Protein AF-T1JF28-F1 (afdb_monomer_lite)

Structure (mmCIF, N/CA/C/O backbone):
data_AF-T1JF28-F1
#
_entry.id   AF-T1JF28-F1
#
loop_
_atom_site.group_PDB
_atom_site.id
_atom_site.type_symbol
_atom_site.label_atom_id
_atom_site.label_alt_id
_atom_site.label_comp_id
_atom_site.label_asym_id
_atom_site.label_entity_id
_atom_site.label_seq_id
_atom_site.pdbx_PDB_ins_code
_atom_site.Cartn_x
_atom_site.Cartn_y
_atom_site.Cartn_z
_atom_site.occupancy
_atom_site.B_iso_or_equiv
_atom_site.auth_seq_id
_atom_site.auth_comp_id
_atom_site.auth_asym_id
_atom_site.auth_atom_id
_atom_site.pdbx_PDB_model_num
ATOM 1 N N . MET A 1 1 ? -4.749 -34.049 1.311 1.00 33.38 1 MET A N 1
ATOM 2 C CA . MET A 1 1 ? -5.218 -33.157 0.226 1.00 33.38 1 MET A CA 1
ATOM 3 C C . MET A 1 1 ? -4.019 -32.439 -0.367 1.00 33.38 1 MET A C 1
ATOM 5 O O . MET A 1 1 ? -3.354 -31.695 0.340 1.00 33.38 1 MET A O 1
ATOM 9 N N . GLN A 1 2 ? -3.699 -32.722 -1.627 1.00 26.86 2 GLN A N 1
ATOM 10 C CA . GLN A 1 2 ? -2.552 -32.153 -2.332 1.00 26.86 2 GLN A CA 1
ATOM 11 C C . GLN A 1 2 ? -2.963 -30.777 -2.882 1.00 26.86 2 GLN A C 1
ATOM 13 O O . GLN A 1 2 ? -3.695 -30.685 -3.863 1.00 26.86 2 GLN A O 1
ATOM 18 N N . PHE A 1 3 ? -2.571 -29.702 -2.193 1.00 28.72 3 PHE A N 1
ATOM 19 C CA . PHE A 1 3 ? -2.793 -28.332 -2.661 1.00 28.72 3 PHE A CA 1
ATOM 20 C C . PHE A 1 3 ? -1.890 -28.074 -3.867 1.00 28.72 3 PHE A C 1
ATOM 22 O O . PHE A 1 3 ? -0.702 -27.808 -3.712 1.00 28.72 3 PHE A O 1
ATOM 29 N N . SER A 1 4 ? -2.445 -28.159 -5.074 1.00 30.97 4 SER A N 1
ATOM 30 C CA . SER A 1 4 ? -1.781 -27.633 -6.265 1.00 30.97 4 SER A CA 1
ATOM 31 C C . SER A 1 4 ? -2.203 -26.167 -6.425 1.00 30.97 4 SER A C 1
ATOM 33 O O . SER A 1 4 ? -3.380 -25.910 -6.699 1.00 30.97 4 SER A O 1
ATOM 35 N N . PRO A 1 5 ? -1.322 -25.177 -6.178 1.00 39.69 5 PRO A N 1
ATOM 36 C CA . PRO A 1 5 ? -1.681 -23.777 -6.358 1.00 39.69 5 PRO A CA 1
ATOM 37 C C . PRO A 1 5 ? -1.992 -23.529 -7.838 1.00 39.69 5 PRO A C 1
ATOM 39 O O . PRO A 1 5 ? -1.168 -23.814 -8.707 1.00 39.69 5 PRO A O 1
ATOM 42 N N . LYS A 1 6 ? -3.187 -22.999 -8.138 1.00 38.03 6 LYS A N 1
ATOM 43 C CA . LYS A 1 6 ? -3.511 -22.499 -9.482 1.00 38.03 6 LYS A CA 1
ATOM 44 C C . LYS A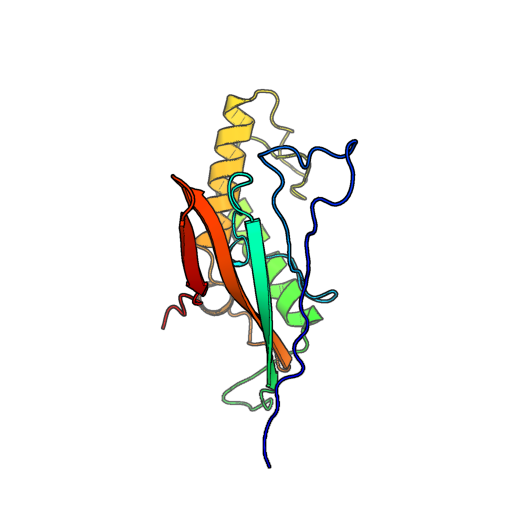 1 6 ? -2.477 -21.432 -9.851 1.00 38.03 6 LYS A C 1
ATOM 46 O O . LYS A 1 6 ? -2.437 -20.376 -9.223 1.00 38.03 6 LYS A O 1
ATOM 51 N N . ARG A 1 7 ? -1.639 -21.731 -10.844 1.00 37.22 7 ARG A N 1
ATOM 52 C CA . ARG A 1 7 ? -0.626 -20.814 -11.373 1.00 37.22 7 ARG A CA 1
ATOM 53 C C . ARG A 1 7 ? -1.295 -19.844 -12.336 1.00 37.22 7 ARG A C 1
ATOM 55 O O . ARG A 1 7 ? -1.772 -20.258 -13.388 1.00 37.22 7 ARG A O 1
ATOM 62 N N . ASN A 1 8 ? -1.320 -18.568 -11.975 1.00 36.78 8 ASN A N 1
ATOM 63 C CA . ASN A 1 8 ? -1.658 -17.498 -12.903 1.00 36.78 8 ASN A CA 1
ATOM 64 C C . ASN A 1 8 ? -0.340 -16.895 -13.388 1.00 36.78 8 ASN A C 1
ATOM 66 O O . ASN A 1 8 ? 0.333 -16.192 -12.635 1.00 36.78 8 ASN A O 1
ATOM 70 N N . ASN A 1 9 ? 0.037 -17.204 -14.626 1.00 36.31 9 ASN A N 1
ATOM 71 C CA . ASN A 1 9 ? 1.211 -16.609 -15.250 1.00 36.31 9 ASN A CA 1
ATOM 72 C C . ASN A 1 9 ? 0.776 -15.320 -15.947 1.00 36.31 9 ASN A C 1
ATOM 74 O 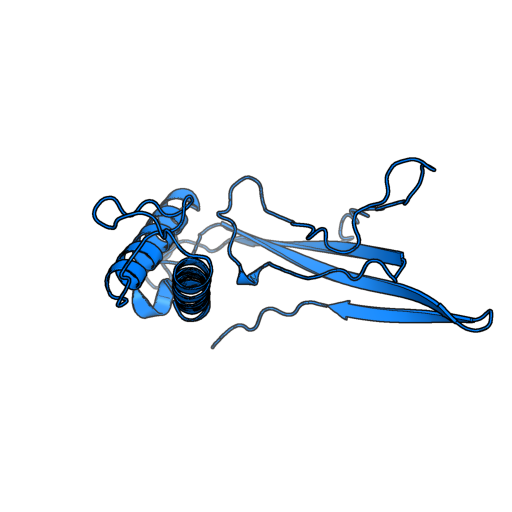O . ASN A 1 9 ? -0.001 -15.373 -16.901 1.00 36.31 9 ASN A O 1
ATOM 78 N N . LEU A 1 10 ? 1.266 -14.172 -15.478 1.00 41.69 10 LEU A N 1
ATOM 79 C CA . LEU A 1 10 ? 1.141 -12.924 -16.219 1.00 41.69 10 LEU A CA 1
ATOM 80 C C . LEU A 1 10 ? 2.353 -12.814 -17.151 1.00 41.69 10 LEU A C 1
ATOM 82 O O . LEU A 1 10 ? 3.468 -12.558 -16.698 1.00 41.69 10 LEU A O 1
ATOM 86 N N . TRP A 1 11 ? 2.137 -13.032 -18.445 1.00 42.41 11 TRP A N 1
ATOM 87 C CA . TRP A 1 11 ? 3.167 -12.840 -19.463 1.00 42.41 11 TRP A CA 1
ATOM 88 C C . TRP A 1 11 ? 3.049 -11.432 -20.030 1.00 42.41 11 TRP A C 1
ATOM 90 O O . TRP A 1 11 ? 2.115 -11.132 -20.769 1.00 42.41 11 TRP A O 1
ATOM 100 N N . ILE A 1 12 ? 3.996 -10.564 -19.682 1.00 48.94 12 ILE A N 1
ATOM 101 C CA . ILE A 1 12 ? 4.141 -9.264 -20.336 1.00 48.94 12 ILE A CA 1
ATOM 102 C C . ILE A 1 12 ? 5.103 -9.477 -21.505 1.00 48.94 12 ILE A C 1
ATOM 104 O O . ILE A 1 12 ? 6.310 -9.292 -21.378 1.00 48.94 12 ILE A O 1
ATOM 108 N N . ALA A 1 13 ? 4.575 -9.961 -22.629 1.00 42.34 13 ALA A N 1
ATOM 109 C CA . ALA A 1 13 ? 5.349 -10.068 -23.858 1.00 42.34 13 ALA A CA 1
ATOM 110 C C . ALA A 1 13 ? 5.422 -8.688 -24.526 1.00 42.34 13 ALA A C 1
ATOM 112 O O . ALA A 1 13 ? 4.389 -8.079 -24.801 1.00 42.34 13 ALA A O 1
ATOM 113 N N . ASN A 1 14 ? 6.633 -8.219 -24.838 1.00 43.03 14 ASN A N 1
ATOM 114 C CA . ASN A 1 14 ? 6.853 -7.122 -25.788 1.00 43.03 14 ASN A CA 1
ATOM 115 C C . ASN A 1 14 ? 6.606 -7.637 -27.222 1.00 43.03 14 ASN A C 1
ATOM 117 O O . ASN A 1 14 ? 7.496 -7.631 -28.066 1.00 43.03 14 ASN A O 1
ATOM 121 N N . ASN A 1 15 ? 5.402 -8.134 -27.492 1.00 44.06 15 ASN A N 1
ATOM 122 C CA . ASN A 1 15 ? 4.972 -8.482 -28.839 1.00 44.06 15 ASN A CA 1
ATOM 123 C C . ASN A 1 15 ? 4.229 -7.277 -29.403 1.00 44.06 15 ASN A C 1
ATOM 125 O O . ASN A 1 15 ? 3.023 -7.177 -29.230 1.00 44.06 15 ASN A O 1
ATOM 129 N N . ASP A 1 16 ? 4.980 -6.317 -29.942 1.00 41.69 16 ASP A N 1
ATOM 130 C CA . ASP A 1 16 ? 4.622 -5.558 -31.146 1.00 41.69 16 ASP A CA 1
ATOM 131 C C . ASP A 1 16 ? 5.600 -4.396 -31.341 1.00 41.69 16 ASP A C 1
ATOM 133 O O . ASP A 1 16 ? 5.828 -3.581 -30.442 1.00 41.69 16 ASP A O 1
ATOM 137 N N . GLY A 1 17 ? 6.133 -4.281 -32.560 1.00 48.22 17 GLY A N 1
ATOM 138 C CA . GLY A 1 17 ? 7.054 -3.234 -33.018 1.00 48.22 17 GLY A CA 1
ATOM 139 C C . GLY A 1 17 ? 6.493 -1.804 -33.032 1.00 48.22 17 GLY A C 1
ATOM 140 O O . GLY A 1 17 ? 6.936 -0.991 -33.835 1.00 48.22 17 GLY A O 1
ATOM 141 N N . ALA A 1 18 ? 5.526 -1.473 -32.174 1.00 39.16 18 ALA A N 1
ATOM 142 C CA . ALA A 1 18 ? 4.934 -0.138 -32.084 1.00 39.16 18 ALA A CA 1
ATOM 143 C C . ALA A 1 18 ? 4.458 0.273 -30.677 1.00 39.16 18 ALA A C 1
ATOM 145 O O . ALA A 1 18 ? 3.866 1.341 -30.525 1.00 39.16 18 ALA A O 1
ATOM 146 N N . ARG A 1 19 ? 4.722 -0.507 -29.619 1.00 42.22 19 ARG A N 1
ATOM 147 C CA . ARG A 1 19 ? 4.477 -0.054 -28.240 1.00 42.22 19 ARG A CA 1
ATOM 148 C C . ARG A 1 19 ? 5.730 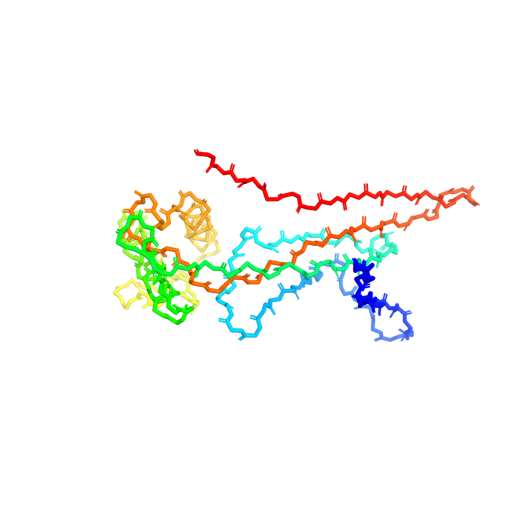-0.238 -27.410 1.00 42.22 19 ARG A C 1
ATOM 150 O O . ARG A 1 19 ? 5.870 -1.197 -26.663 1.00 42.22 19 ARG A O 1
ATOM 157 N N . ASN A 1 20 ? 6.634 0.732 -27.528 1.00 42.62 20 ASN A N 1
ATOM 158 C CA . ASN A 1 20 ? 7.635 0.964 -26.498 1.00 42.62 20 ASN A CA 1
ATOM 159 C C . ASN A 1 20 ? 6.887 1.113 -25.169 1.00 42.62 20 ASN A C 1
ATOM 161 O O . ASN A 1 20 ? 6.292 2.160 -24.909 1.00 42.62 20 ASN A O 1
ATOM 165 N N . CYS A 1 21 ? 6.897 0.081 -24.323 1.00 44.69 21 CYS A N 1
ATOM 166 C CA . CYS A 1 21 ? 6.679 0.297 -22.902 1.00 44.69 21 CYS A CA 1
ATOM 167 C C . CYS A 1 21 ? 7.705 1.360 -22.504 1.00 44.69 21 CYS A C 1
ATOM 169 O O . CYS A 1 21 ? 8.911 1.101 -22.580 1.00 44.69 21 CYS A O 1
ATOM 171 N N . TYR A 1 22 ? 7.267 2.585 -22.183 1.00 48.31 22 TYR A N 1
ATOM 172 C CA . TYR A 1 22 ? 8.212 3.607 -21.753 1.00 48.31 22 TYR A CA 1
ATOM 173 C C . TYR A 1 22 ? 8.992 3.028 -20.581 1.00 48.31 22 TYR A C 1
ATOM 175 O O . TYR A 1 22 ? 8.418 2.390 -19.694 1.00 48.31 22 TYR A O 1
ATOM 183 N N . LYS A 1 23 ? 10.307 3.254 -20.581 1.00 50.84 23 LYS A N 1
ATOM 184 C CA . LYS A 1 23 ? 11.271 2.626 -19.665 1.00 50.84 23 LYS A CA 1
ATOM 185 C C . LYS A 1 23 ? 10.975 2.831 -18.164 1.00 50.84 23 LYS A C 1
ATOM 187 O O . LYS A 1 23 ? 11.711 2.299 -17.340 1.00 50.84 23 LYS A O 1
ATOM 192 N N . GLN A 1 24 ? 9.928 3.588 -17.826 1.00 51.28 24 GLN A N 1
ATOM 193 C CA . GLN A 1 24 ? 9.534 4.050 -16.498 1.00 51.28 24 GLN A CA 1
ATOM 194 C C . GLN A 1 24 ? 8.103 3.640 -16.083 1.00 51.28 24 GLN A C 1
ATOM 196 O O . GLN A 1 24 ? 7.587 4.170 -15.102 1.00 51.28 24 GLN A O 1
ATOM 201 N N . HIS A 1 25 ? 7.423 2.739 -16.799 1.00 51.38 25 HIS A N 1
ATOM 202 C CA . HIS A 1 25 ? 6.069 2.335 -16.404 1.00 51.38 25 HIS A CA 1
ATOM 203 C C . HIS A 1 25 ? 6.084 1.443 -15.152 1.00 51.38 25 HIS A C 1
ATOM 205 O O . HIS A 1 25 ? 6.673 0.364 -15.136 1.00 51.38 25 HIS A O 1
ATOM 211 N N . ALA A 1 26 ? 5.418 1.906 -14.093 1.00 53.06 26 ALA A N 1
ATOM 212 C CA . ALA A 1 26 ? 5.138 1.101 -12.913 1.00 53.06 26 ALA A CA 1
ATOM 213 C C . ALA A 1 26 ? 3.947 0.174 -13.196 1.00 53.06 26 ALA A C 1
ATOM 215 O O . ALA A 1 26 ? 2.917 0.615 -13.708 1.00 53.06 26 ALA A O 1
ATOM 216 N N . HIS A 1 27 ? 4.084 -1.104 -12.850 1.00 58.47 27 HIS A N 1
ATOM 217 C CA . HIS A 1 27 ? 2.997 -2.074 -12.918 1.00 58.47 27 HIS A CA 1
ATOM 218 C C . HIS A 1 27 ? 2.420 -2.289 -11.519 1.00 58.47 27 HIS A C 1
ATOM 220 O O . HIS A 1 27 ? 3.160 -2.382 -10.541 1.00 58.47 27 HIS A O 1
ATOM 226 N N . PHE A 1 28 ? 1.094 -2.376 -11.433 1.00 56.34 28 PHE A N 1
ATOM 227 C CA . PHE A 1 28 ? 0.372 -2.490 -10.172 1.00 56.34 28 PHE A CA 1
ATOM 228 C C . PHE A 1 28 ? -0.439 -3.777 -10.161 1.00 56.34 28 PHE A C 1
ATOM 230 O O . PHE A 1 28 ? -1.109 -4.109 -11.137 1.00 56.34 28 PHE A O 1
ATOM 237 N N . VAL A 1 29 ? -0.409 -4.477 -9.032 1.00 60.78 29 VAL A N 1
ATOM 238 C CA . VAL A 1 29 ? -1.295 -5.607 -8.764 1.00 60.78 29 VAL A CA 1
ATOM 239 C C . VAL A 1 29 ? -2.133 -5.213 -7.570 1.00 60.78 29 VAL A C 1
ATOM 241 O O . VAL A 1 29 ? -1.619 -5.133 -6.456 1.00 60.78 29 VAL A O 1
ATOM 244 N N . VAL A 1 30 ? -3.408 -4.926 -7.810 1.00 57.88 30 VAL A N 1
ATOM 245 C CA . VAL A 1 30 ? -4.324 -4.477 -6.763 1.00 57.88 30 VAL A CA 1
ATOM 246 C C . VAL A 1 30 ? -5.511 -5.434 -6.720 1.00 57.88 30 VAL A C 1
ATOM 248 O O . VAL A 1 30 ? -6.097 -5.717 -7.766 1.00 57.88 30 VAL A O 1
ATOM 251 N N . PRO A 1 31 ? -5.880 -5.965 -5.545 1.00 59.25 31 PRO A N 1
ATOM 252 C CA . PRO A 1 31 ? -7.143 -6.674 -5.391 1.00 59.25 31 PRO A CA 1
ATOM 253 C C . PRO A 1 31 ? -8.296 -5.701 -5.670 1.00 59.25 31 PRO A C 1
ATOM 255 O O . PRO A 1 31 ? -8.309 -4.620 -5.090 1.00 59.25 31 PRO A O 1
ATOM 258 N N . GLU A 1 32 ? -9.284 -6.087 -6.486 1.00 55.69 32 GLU A N 1
ATOM 259 C CA . GLU A 1 32 ? -10.414 -5.218 -6.893 1.00 55.69 32 GLU A CA 1
ATOM 260 C C . GLU A 1 32 ? -11.154 -4.546 -5.720 1.00 55.69 32 GLU A C 1
ATOM 262 O O . GLU A 1 32 ? -11.762 -3.493 -5.878 1.00 55.69 32 GLU A O 1
ATOM 267 N N . THR A 1 33 ? -11.090 -5.138 -4.528 1.00 57.19 33 THR A N 1
ATOM 268 C CA . THR A 1 33 ? -11.811 -4.690 -3.329 1.00 57.19 33 THR A CA 1
ATOM 269 C C . THR A 1 33 ? -10.915 -4.088 -2.248 1.00 57.19 33 THR A C 1
ATOM 271 O O . THR A 1 33 ? -11.391 -3.810 -1.145 1.00 57.19 33 THR A O 1
ATOM 274 N N . GLN A 1 34 ? -9.620 -3.901 -2.516 1.00 61.41 34 GLN A N 1
ATOM 275 C CA . GLN A 1 34 ? -8.684 -3.328 -1.551 1.00 61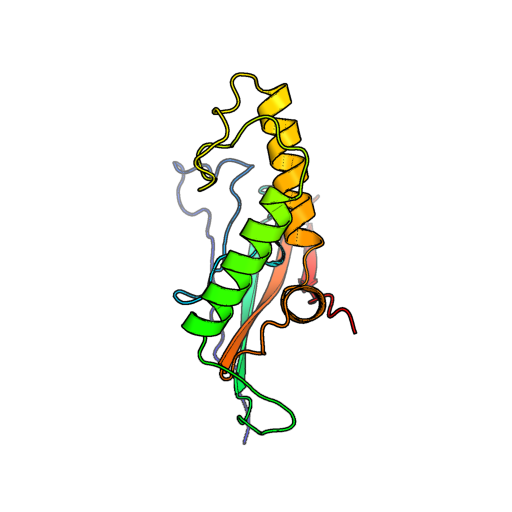.41 34 GLN A CA 1
ATOM 276 C C . GLN A 1 34 ? -8.186 -1.963 -2.011 1.00 61.41 34 GLN A C 1
ATOM 278 O O . GLN A 1 34 ? -7.877 -1.743 -3.180 1.00 61.41 34 GLN A O 1
ATOM 283 N N . PHE A 1 35 ? -8.078 -1.041 -1.055 1.00 63.31 35 PHE A N 1
ATOM 284 C CA . PHE A 1 35 ? -7.417 0.229 -1.298 1.00 63.31 35 PHE A CA 1
ATOM 285 C C . PHE A 1 35 ? -5.939 -0.019 -1.606 1.00 63.31 35 PHE A C 1
ATOM 287 O O . PHE A 1 35 ? -5.266 -0.788 -0.916 1.00 63.31 35 PHE A O 1
ATOM 294 N N . PHE A 1 36 ? -5.439 0.643 -2.645 1.00 62.25 36 PHE A N 1
ATOM 295 C CA . PHE A 1 36 ? -4.038 0.572 -3.014 1.00 62.25 36 PHE A CA 1
ATOM 296 C C . PHE A 1 36 ? -3.164 1.137 -1.888 1.00 62.25 36 PHE A C 1
ATOM 298 O O . PHE A 1 36 ? -3.236 2.322 -1.568 1.00 62.25 36 PHE A O 1
ATOM 305 N N . HIS A 1 37 ? -2.321 0.290 -1.299 1.00 64.19 37 HIS A N 1
ATOM 306 C CA . HIS A 1 37 ? -1.343 0.715 -0.305 1.00 64.19 37 HIS A CA 1
ATOM 307 C C . HIS A 1 37 ? 0.052 0.730 -0.932 1.00 64.19 37 HIS A C 1
ATOM 309 O O . HIS A 1 37 ? 0.499 -0.277 -1.476 1.00 64.19 37 HIS A O 1
ATOM 315 N N . MET A 1 38 ? 0.793 1.830 -0.789 1.00 65.38 38 MET A N 1
ATOM 316 C CA . MET A 1 38 ? 2.113 1.994 -1.419 1.00 65.38 38 MET A CA 1
ATOM 317 C C . MET A 1 38 ? 3.153 0.943 -1.017 1.00 65.38 38 MET A C 1
ATOM 319 O O . MET A 1 38 ? 4.032 0.622 -1.803 1.00 65.38 38 MET A O 1
ATOM 323 N N . LYS A 1 39 ? 3.018 0.326 0.161 1.00 65.56 39 LYS A N 1
ATOM 324 C CA . LYS A 1 39 ? 3.797 -0.870 0.561 1.00 65.56 39 LYS A CA 1
ATOM 325 C C . LYS A 1 39 ? 3.671 -2.066 -0.401 1.00 65.56 39 LYS A C 1
ATOM 327 O O . LYS A 1 39 ? 4.461 -2.994 -0.294 1.00 65.56 39 LYS A O 1
ATOM 332 N N . GLN A 1 40 ? 2.692 -2.069 -1.305 1.00 67.06 40 GLN A N 1
ATOM 333 C CA . GLN A 1 40 ? 2.497 -3.101 -2.328 1.00 67.06 40 GLN A CA 1
ATOM 334 C C . GLN A 1 40 ? 3.132 -2.721 -3.681 1.00 67.06 40 GLN A C 1
ATOM 336 O O . GLN A 1 40 ? 2.975 -3.449 -4.658 1.00 67.06 40 GLN A O 1
ATOM 341 N N . LEU A 1 41 ? 3.849 -1.591 -3.752 1.00 66.50 41 LEU A N 1
ATOM 342 C CA . LEU A 1 41 ? 4.579 -1.163 -4.943 1.00 66.50 41 LEU A CA 1
ATOM 343 C C . LEU A 1 41 ? 5.851 -1.967 -5.148 1.00 66.50 41 LEU A C 1
ATOM 345 O O . LEU A 1 41 ? 6.637 -2.175 -4.224 1.00 66.50 41 LEU A O 1
ATOM 349 N N . PHE A 1 42 ? 6.108 -2.300 -6.406 1.00 67.00 42 PHE A N 1
ATOM 350 C CA . PHE A 1 42 ? 7.405 -2.778 -6.837 1.00 67.00 42 PHE A CA 1
ATOM 351 C C . PHE A 1 42 ? 7.753 -2.247 -8.217 1.00 67.00 42 PHE A C 1
ATOM 353 O O . PHE A 1 42 ? 6.899 -2.093 -9.087 1.00 67.00 42 PHE A O 1
ATOM 360 N N . TYR A 1 43 ? 9.032 -1.933 -8.389 1.00 68.19 43 TYR A N 1
ATOM 361 C CA . TYR A 1 43 ? 9.553 -1.349 -9.613 1.00 68.19 43 TYR A CA 1
ATOM 362 C C . TYR A 1 43 ? 10.150 -2.442 -10.487 1.00 68.19 43 TYR A C 1
ATOM 364 O O . TYR A 1 43 ? 10.954 -3.253 -10.025 1.00 68.19 43 TYR A O 1
ATOM 372 N N . ILE A 1 44 ? 9.768 -2.439 -11.760 1.00 70.62 44 ILE A N 1
ATOM 373 C CA . ILE A 1 44 ? 10.314 -3.331 -12.778 1.00 70.62 44 ILE A CA 1
ATOM 374 C C . ILE A 1 44 ? 11.183 -2.487 -13.700 1.00 70.62 44 ILE A C 1
ATOM 376 O O . ILE A 1 44 ? 10.745 -1.454 -14.204 1.00 70.62 44 ILE A O 1
ATOM 380 N N . ARG A 1 45 ? 12.432 -2.908 -13.900 1.00 70.44 45 ARG A N 1
ATOM 381 C CA . ARG A 1 45 ? 13.339 -2.253 -14.845 1.00 70.44 45 ARG A CA 1
ATOM 382 C C . ARG A 1 45 ? 13.077 -2.792 -16.248 1.00 70.44 45 ARG A C 1
ATOM 384 O O . ARG A 1 45 ? 13.015 -4.000 -16.437 1.00 70.44 45 ARG A O 1
ATOM 391 N N . SER A 1 46 ? 12.985 -1.893 -17.222 1.00 71.62 46 SER A N 1
ATOM 392 C CA . SER A 1 46 ? 12.701 -2.218 -18.631 1.00 71.62 46 SER A CA 1
ATOM 393 C C . SER A 1 46 ? 13.835 -2.941 -19.366 1.00 71.62 46 SER A C 1
ATOM 395 O O . SER A 1 46 ? 13.612 -3.494 -20.435 1.00 71.62 46 SER A O 1
ATOM 397 N N . GLU A 1 47 ? 15.043 -2.946 -18.804 1.00 79.50 47 GLU A N 1
ATOM 398 C CA . GLU A 1 47 ? 16.224 -3.622 -19.366 1.00 79.50 47 GLU A CA 1
ATOM 399 C C . GLU A 1 47 ? 16.178 -5.149 -19.209 1.00 79.50 47 GLU A C 1
ATOM 401 O O . GLU A 1 47 ? 16.991 -5.854 -19.804 1.00 79.50 47 GLU A O 1
ATOM 406 N N . TYR A 1 48 ? 15.240 -5.656 -18.405 1.00 79.88 48 TYR A N 1
ATOM 407 C CA . TYR A 1 48 ? 15.102 -7.071 -18.098 1.00 79.88 48 TYR A CA 1
ATOM 408 C C . TYR A 1 48 ? 13.792 -7.601 -18.667 1.00 79.88 48 TYR A C 1
ATOM 410 O O . TYR A 1 48 ? 12.720 -7.030 -18.446 1.00 79.88 48 TYR A O 1
ATOM 418 N N . GLU A 1 49 ? 13.856 -8.758 -19.312 1.00 83.12 49 GLU A N 1
ATOM 419 C CA . GLU A 1 49 ? 12.671 -9.582 -19.500 1.00 83.12 49 GLU A CA 1
ATOM 420 C C . GLU A 1 49 ? 12.196 -10.030 -18.112 1.00 83.12 49 GLU A C 1
ATOM 422 O O . GLU A 1 49 ? 12.958 -10.602 -17.335 1.00 83.12 49 GLU A O 1
ATOM 427 N N . THR A 1 50 ? 10.956 -9.701 -17.753 1.00 80.19 50 THR A N 1
ATOM 428 C CA . THR A 1 50 ? 10.449 -9.915 -16.395 1.00 80.19 50 THR A CA 1
ATOM 429 C C . THR A 1 50 ? 9.250 -10.852 -16.418 1.00 80.19 50 THR A C 1
ATOM 431 O O . THR A 1 50 ? 8.217 -10.537 -17.002 1.00 80.19 50 THR A O 1
ATOM 434 N N . ALA A 1 51 ? 9.365 -11.981 -15.724 1.00 82.25 51 ALA A N 1
ATOM 435 C CA . ALA A 1 51 ? 8.256 -12.876 -15.426 1.00 82.25 51 ALA A CA 1
ATOM 436 C C . ALA A 1 51 ? 7.830 -12.696 -13.964 1.00 82.25 51 ALA A C 1
ATOM 438 O O . ALA A 1 51 ? 8.659 -12.765 -13.053 1.00 82.25 51 ALA A O 1
ATOM 439 N N . ILE A 1 52 ? 6.535 -12.471 -13.740 1.00 81.88 52 ILE A N 1
ATOM 440 C CA . ILE A 1 52 ? 5.957 -12.304 -12.404 1.00 81.88 52 ILE A CA 1
ATOM 441 C C . ILE A 1 52 ? 5.007 -13.469 -12.153 1.00 81.88 52 ILE A C 1
ATOM 443 O O . ILE A 1 52 ? 3.949 -13.572 -12.773 1.00 81.88 52 ILE A O 1
ATOM 447 N N . GLU A 1 53 ? 5.374 -14.333 -11.217 1.00 82.50 53 GLU A N 1
ATOM 448 C CA . GLU A 1 53 ? 4.495 -15.376 -10.706 1.00 82.50 53 GLU A CA 1
ATOM 449 C C . GLU A 1 53 ? 3.821 -14.870 -9.429 1.00 82.50 53 GLU A C 1
ATOM 451 O O . GLU A 1 53 ? 4.483 -14.401 -8.504 1.00 82.50 53 GLU A O 1
ATOM 456 N N . MET A 1 54 ? 2.491 -14.936 -9.365 1.00 80.69 54 MET A N 1
ATOM 457 C CA . MET A 1 54 ? 1.737 -14.464 -8.204 1.00 80.69 54 MET A CA 1
ATOM 458 C C . MET A 1 54 ? 1.146 -15.634 -7.435 1.00 80.69 54 MET A C 1
ATOM 460 O O . MET A 1 54 ? 0.310 -16.375 -7.951 1.00 80.69 54 MET A O 1
ATOM 464 N N . SER A 1 55 ? 1.523 -15.753 -6.164 1.00 84.12 55 SER A N 1
ATOM 465 C CA . SER A 1 55 ? 0.862 -16.662 -5.233 1.00 84.12 55 SER A CA 1
ATOM 466 C C . SER A 1 55 ? -0.225 -15.919 -4.467 1.00 84.12 55 SER A C 1
ATOM 468 O O . SER A 1 55 ? 0.039 -14.903 -3.824 1.00 84.12 55 SER A O 1
ATOM 470 N N . ARG A 1 56 ? -1.459 -16.421 -4.538 1.00 84.69 56 ARG A N 1
ATOM 471 C CA . ARG A 1 56 ? -2.600 -15.875 -3.798 1.00 84.69 56 ARG A CA 1
ATOM 472 C C . ARG A 1 56 ? -2.796 -16.656 -2.505 1.00 84.69 56 ARG A C 1
ATOM 474 O O . ARG A 1 56 ? -3.052 -17.857 -2.545 1.00 84.69 56 ARG A O 1
ATOM 481 N N . GLN A 1 57 ? -2.756 -15.961 -1.377 1.00 85.12 57 GLN A N 1
ATOM 482 C CA . GLN A 1 57 ? -3.053 -16.513 -0.058 1.00 85.12 57 GLN A CA 1
ATOM 483 C C . GLN A 1 57 ? -4.257 -15.792 0.538 1.00 85.12 57 GLN A C 1
ATOM 485 O O . GLN A 1 57 ? -4.263 -14.568 0.625 1.00 85.12 57 GLN A O 1
ATOM 490 N N . THR A 1 58 ? -5.271 -16.543 0.959 1.00 86.81 58 THR A N 1
ATOM 491 C CA . THR A 1 58 ? -6.452 -15.987 1.626 1.00 86.81 58 THR A CA 1
ATOM 492 C C . THR A 1 58 ? -6.469 -16.444 3.076 1.00 86.81 58 THR A C 1
ATOM 494 O O . THR A 1 58 ? -6.426 -17.638 3.358 1.00 86.81 58 THR A O 1
ATOM 497 N N . PHE A 1 59 ? -6.542 -15.482 3.985 1.00 87.62 59 PHE A N 1
ATOM 498 C CA . PHE A 1 59 ? -6.647 -15.677 5.421 1.00 87.62 59 PHE A CA 1
ATOM 499 C C . PHE A 1 59 ? -8.082 -15.401 5.845 1.00 87.62 59 PHE A C 1
ATOM 501 O O . PHE A 1 59 ? -8.630 -14.343 5.529 1.00 87.62 59 PHE A O 1
ATOM 508 N N . ILE A 1 60 ? -8.674 -16.353 6.562 1.00 92.31 60 ILE A N 1
ATOM 509 C CA . ILE A 1 60 ? -9.996 -16.220 7.170 1.00 92.31 60 ILE A CA 1
ATOM 510 C C . ILE A 1 60 ? -9.787 -16.230 8.682 1.00 92.31 60 ILE A C 1
ATOM 512 O O . ILE A 1 60 ? -9.321 -17.218 9.245 1.00 92.31 60 ILE A O 1
ATOM 516 N N . ARG A 1 61 ? -10.083 -15.104 9.325 1.00 92.69 61 ARG A N 1
ATOM 517 C CA . ARG A 1 61 ? -10.044 -14.927 10.775 1.00 92.69 61 ARG A CA 1
ATOM 518 C C . ARG A 1 61 ? -11.449 -15.120 11.325 1.00 92.69 61 ARG A C 1
ATOM 520 O O . ARG A 1 61 ? -12.414 -14.588 10.780 1.00 92.69 61 ARG A O 1
ATOM 527 N N . VAL A 1 62 ? -11.551 -15.872 12.414 1.00 93.56 62 VAL A N 1
ATOM 528 C CA . VAL A 1 62 ? -12.808 -16.041 13.143 1.00 93.56 62 VAL A CA 1
ATOM 529 C C . VAL A 1 62 ? -12.985 -14.840 14.063 1.00 93.56 62 VAL A C 1
ATOM 531 O O . VAL A 1 62 ? -12.093 -14.533 14.851 1.00 93.56 62 VAL A O 1
ATOM 534 N N . ASN A 1 63 ? -14.127 -14.162 13.958 1.00 94.50 63 ASN A N 1
ATOM 535 C CA . ASN A 1 63 ? -14.441 -13.036 14.827 1.00 94.50 63 ASN A CA 1
ATOM 536 C C . ASN A 1 63 ? -14.673 -13.538 16.257 1.00 94.50 63 ASN A C 1
ATOM 538 O O . ASN A 1 63 ? -15.610 -14.297 16.500 1.00 94.50 63 ASN A O 1
ATOM 542 N N . THR A 1 64 ? -13.826 -13.124 17.197 1.00 95.06 64 THR A N 1
ATOM 543 C CA . THR A 1 64 ? -13.938 -13.503 18.613 1.00 95.06 64 THR A CA 1
ATOM 544 C C . THR A 1 64 ? -13.760 -12.276 19.507 1.00 95.06 64 THR A C 1
ATOM 546 O O . THR A 1 64 ? -13.109 -11.322 19.084 1.00 95.06 64 THR A O 1
ATOM 549 N N . PRO A 1 65 ? -14.260 -12.282 20.758 1.00 93.62 65 PRO A N 1
ATOM 550 C CA . PRO A 1 65 ? -14.069 -11.154 21.676 1.00 93.62 65 PRO A CA 1
ATOM 551 C C . PRO A 1 65 ? -12.594 -10.784 21.906 1.00 93.62 65 PRO A C 1
ATOM 553 O O . PRO A 1 65 ? -12.263 -9.608 22.005 1.00 93.62 65 PRO A O 1
ATOM 556 N N . ASN A 1 66 ? -11.701 -11.781 21.927 1.00 93.69 66 ASN A N 1
ATOM 557 C CA . ASN A 1 66 ? -10.261 -11.584 22.147 1.00 93.69 66 ASN A CA 1
ATOM 558 C C . ASN A 1 66 ? -9.484 -11.263 20.857 1.00 93.69 66 ASN A C 1
ATOM 560 O O . ASN A 1 66 ? -8.343 -10.814 20.915 1.00 93.69 66 ASN A O 1
ATOM 564 N N . SER A 1 67 ? -10.075 -11.518 19.689 1.00 91.12 67 SER A N 1
ATOM 565 C CA . SER A 1 67 ? -9.491 -11.223 18.380 1.00 91.12 67 SER A CA 1
ATOM 566 C C . SER A 1 67 ? -10.601 -10.745 17.442 1.00 91.12 67 SER A C 1
ATOM 568 O O . SER A 1 67 ? -11.080 -11.510 16.594 1.00 91.12 67 SER A O 1
ATOM 570 N N . PRO A 1 68 ? -11.084 -9.503 17.635 1.00 94.44 68 PRO A N 1
ATOM 571 C CA . PRO A 1 68 ? -12.168 -8.979 16.830 1.00 94.44 68 PRO A CA 1
ATOM 572 C C . PRO A 1 68 ? -11.684 -8.755 15.402 1.00 94.44 68 PRO A C 1
ATOM 574 O O . PRO A 1 68 ? -10.570 -8.280 15.157 1.00 94.44 68 PRO A O 1
ATOM 577 N N . CYS A 1 69 ? -12.550 -9.064 14.447 1.00 95.19 69 CYS A N 1
ATOM 578 C CA . CYS A 1 69 ? -12.314 -8.752 13.051 1.00 95.19 69 CYS A CA 1
ATOM 579 C C . CYS A 1 69 ? -13.553 -8.113 12.433 1.00 95.19 69 CYS A C 1
ATOM 581 O O . CYS A 1 69 ? -14.676 -8.321 12.893 1.00 95.19 69 CYS A O 1
ATOM 583 N N . LYS A 1 70 ? -13.344 -7.331 11.374 1.00 95.25 70 LYS A N 1
ATOM 584 C CA . LYS A 1 70 ? -14.423 -6.674 10.632 1.00 95.25 70 LYS A CA 1
ATOM 585 C C . LYS A 1 70 ? -14.379 -6.975 9.133 1.00 95.25 70 LYS A C 1
ATOM 587 O O . LYS A 1 70 ? -13.334 -7.390 8.615 1.00 95.25 70 LYS A O 1
ATOM 592 N N . PRO A 1 71 ? -15.498 -6.765 8.420 1.00 92.69 71 PRO A N 1
ATOM 593 C CA . PRO A 1 71 ? -15.536 -6.779 6.963 1.00 92.69 71 PRO A CA 1
ATOM 594 C C . PRO A 1 71 ? -14.534 -5.801 6.324 1.00 92.69 71 PRO A C 1
ATOM 596 O O . PRO A 1 71 ? -14.153 -4.784 6.908 1.00 92.69 71 PRO A O 1
ATOM 599 N N . THR A 1 72 ? -14.099 -6.103 5.098 1.00 88.25 72 THR A N 1
ATOM 600 C CA . THR A 1 72 ? -13.040 -5.361 4.390 1.00 88.25 72 THR A CA 1
ATOM 601 C C . THR A 1 72 ? -13.356 -3.881 4.193 1.00 88.25 72 THR A C 1
ATOM 603 O O . THR A 1 72 ? -12.457 -3.053 4.328 1.00 88.25 72 THR A O 1
ATOM 606 N N . ASN A 1 73 ? -14.606 -3.539 3.886 1.00 89.12 73 ASN A N 1
ATOM 607 C CA . ASN A 1 73 ? -15.059 -2.160 3.705 1.00 89.12 73 ASN A CA 1
ATOM 608 C C . ASN A 1 73 ? -14.927 -1.340 5.000 1.00 89.12 73 ASN A C 1
ATOM 610 O O . ASN A 1 73 ? -14.372 -0.246 4.959 1.00 89.12 73 ASN A O 1
ATOM 614 N N . GLU A 1 74 ? -15.353 -1.880 6.145 1.00 92.25 74 GLU A N 1
ATOM 615 C CA . GLU A 1 74 ? -15.255 -1.191 7.439 1.00 92.25 74 GLU A CA 1
ATOM 616 C C . GLU A 1 74 ? -13.802 -0.950 7.855 1.00 92.25 74 GLU A C 1
ATOM 618 O O . GLU A 1 74 ? -13.444 0.154 8.267 1.00 92.25 74 GLU A O 1
ATOM 623 N N . VAL A 1 75 ? -12.943 -1.965 7.712 1.00 92.19 75 VAL A N 1
ATOM 624 C CA . VAL A 1 75 ? -11.517 -1.814 8.033 1.00 92.19 75 VAL A CA 1
ATOM 625 C C . VAL A 1 75 ? -10.857 -0.811 7.090 1.00 92.19 75 VAL A C 1
ATOM 627 O O . VAL A 1 75 ? -10.087 0.030 7.540 1.00 92.19 75 VAL A O 1
ATOM 630 N N . SER A 1 76 ? -11.183 -0.843 5.795 1.00 89.75 76 SER A N 1
ATOM 631 C CA . SER A 1 76 ? -10.585 0.082 4.823 1.00 89.75 76 SER A CA 1
ATOM 632 C C . SER A 1 76 ? -11.024 1.528 5.060 1.00 89.75 76 SER A C 1
ATOM 634 O O . SER A 1 76 ? -10.205 2.430 4.924 1.00 89.75 76 SER A O 1
ATOM 636 N N . ALA A 1 77 ? -12.273 1.761 5.476 1.00 91.38 77 ALA A N 1
ATOM 637 C CA . ALA A 1 77 ? -12.729 3.085 5.894 1.00 91.38 77 ALA A CA 1
ATOM 638 C C . ALA A 1 77 ? -11.976 3.578 7.143 1.00 91.38 77 ALA A C 1
ATOM 640 O O . ALA A 1 77 ? -11.532 4.726 7.177 1.00 91.38 77 ALA A O 1
ATOM 641 N N . CYS A 1 78 ? -11.765 2.703 8.136 1.00 93.56 78 CYS A N 1
ATOM 642 C CA . CYS A 1 78 ? -10.961 3.022 9.320 1.00 93.56 78 CYS A CA 1
ATOM 643 C C . CYS A 1 78 ? -9.521 3.398 8.948 1.00 93.56 78 CYS A C 1
ATOM 645 O O . CYS A 1 78 ? -9.016 4.430 9.384 1.00 93.56 78 CYS A O 1
ATOM 647 N N . GLU A 1 79 ? -8.868 2.589 8.111 1.00 91.75 79 GLU A N 1
ATOM 648 C CA . GLU A 1 79 ? -7.501 2.842 7.651 1.00 91.75 79 GLU A CA 1
ATOM 649 C C . GLU A 1 79 ? -7.404 4.159 6.872 1.00 91.75 79 GLU A C 1
ATOM 651 O O . GLU A 1 79 ? -6.524 4.968 7.153 1.00 91.75 79 GLU A O 1
ATOM 656 N N . GLN A 1 80 ? -8.326 4.420 5.942 1.00 89.88 80 GLN A N 1
ATOM 657 C CA . GLN A 1 80 ? -8.365 5.679 5.191 1.00 89.88 80 GLN A CA 1
ATOM 658 C C . GLN A 1 80 ? -8.513 6.891 6.107 1.00 89.88 80 GLN A C 1
ATOM 660 O O . GLN A 1 80 ? -7.785 7.869 5.935 1.00 89.88 80 GLN A O 1
ATOM 665 N N . ASN A 1 81 ? -9.409 6.811 7.091 1.00 91.81 81 ASN A N 1
ATOM 666 C CA . ASN A 1 81 ? -9.575 7.874 8.073 1.00 91.81 81 ASN A CA 1
ATOM 667 C C . ASN A 1 81 ? -8.298 8.060 8.902 1.00 91.81 81 ASN A C 1
ATOM 669 O O . ASN A 1 81 ? -7.827 9.177 9.065 1.00 91.81 81 ASN A O 1
ATOM 673 N N . CYS A 1 82 ? -7.671 6.964 9.335 1.00 93.62 82 CYS A N 1
ATOM 674 C CA . CYS A 1 82 ? -6.401 7.002 10.052 1.00 93.62 82 CYS A CA 1
ATOM 675 C C . CYS A 1 82 ? -5.310 7.736 9.258 1.00 93.62 82 CYS A C 1
ATOM 677 O O . CYS A 1 82 ? -4.660 8.634 9.793 1.00 93.62 82 CYS A O 1
ATOM 679 N N . TYR A 1 83 ? -5.125 7.401 7.977 1.00 91.00 83 TYR A N 1
ATOM 680 C CA . TYR A 1 83 ? -4.148 8.087 7.130 1.00 91.00 83 TYR A CA 1
ATOM 681 C C . TYR A 1 83 ? -4.494 9.564 6.936 1.00 91.00 83 TYR A C 1
ATOM 683 O O . TYR A 1 83 ? -3.596 10.398 6.996 1.00 91.00 83 TYR A O 1
ATOM 691 N N . ALA A 1 84 ? -5.771 9.897 6.728 1.00 90.06 84 ALA A N 1
ATOM 692 C CA . ALA A 1 84 ? -6.217 11.279 6.578 1.00 90.06 84 ALA A CA 1
ATOM 693 C C . ALA A 1 84 ? -5.930 12.101 7.844 1.00 90.06 84 ALA A C 1
ATOM 695 O O . ALA A 1 84 ? -5.219 13.099 7.769 1.00 90.06 84 ALA A O 1
ATOM 696 N N . THR A 1 85 ? -6.357 11.623 9.016 1.00 91.88 85 THR A N 1
ATOM 697 C CA . THR A 1 85 ? -6.114 12.297 10.300 1.00 91.88 85 THR A CA 1
ATOM 698 C C . THR A 1 85 ? -4.621 12.440 10.595 1.00 91.88 85 THR A C 1
ATOM 700 O O . THR A 1 85 ? -4.168 13.487 11.053 1.00 91.88 85 THR A O 1
ATOM 703 N N . LYS A 1 86 ? -3.810 11.411 10.316 1.00 92.38 86 LYS A N 1
ATOM 704 C CA . LYS A 1 86 ? -2.353 11.501 10.499 1.00 92.38 86 LYS A CA 1
ATOM 705 C C . LYS A 1 86 ? -1.708 12.493 9.544 1.00 92.38 86 LYS A C 1
ATOM 707 O O . LYS A 1 86 ? -0.680 13.072 9.896 1.00 92.38 86 LYS A O 1
ATOM 712 N N . LEU A 1 87 ? -2.251 12.646 8.341 1.00 90.75 87 LEU A N 1
ATOM 713 C CA . LEU A 1 87 ? -1.756 13.571 7.328 1.00 90.75 87 LEU A CA 1
ATOM 714 C C . LEU A 1 87 ? -2.118 15.021 7.653 1.00 90.75 87 LEU A C 1
ATOM 716 O O . LEU A 1 87 ? -1.277 15.891 7.471 1.00 90.75 87 LEU A O 1
ATOM 720 N N . GLU A 1 88 ? -3.312 15.267 8.189 1.00 89.75 88 GLU A N 1
ATOM 721 C CA . GLU A 1 88 ? -3.746 16.583 8.683 1.00 89.75 88 GLU A CA 1
ATOM 722 C C . GLU A 1 88 ? -2.874 17.091 9.838 1.00 89.75 88 GLU A C 1
ATOM 724 O O . GLU A 1 88 ? -2.667 18.290 9.983 1.00 89.75 88 GLU A O 1
ATOM 729 N N . GLN A 1 89 ? -2.294 16.181 10.625 1.00 90.56 89 GLN A N 1
ATOM 730 C CA . GLN A 1 89 ? -1.329 16.512 11.679 1.00 90.56 89 GLN A CA 1
ATOM 731 C C . GLN A 1 89 ? 0.068 16.879 11.143 1.00 90.56 89 GLN A C 1
ATOM 733 O O . GLN A 1 89 ? 0.934 17.269 11.925 1.00 90.56 89 GLN A O 1
ATOM 738 N N . GLN A 1 90 ? 0.332 16.714 9.842 1.00 90.94 90 GLN A N 1
ATOM 739 C CA . GLN A 1 90 ? 1.617 17.085 9.247 1.00 90.94 90 GLN A CA 1
ATOM 740 C C . GLN A 1 90 ? 1.636 18.567 8.852 1.00 90.94 90 GLN A C 1
ATOM 742 O O . GLN A 1 90 ? 0.612 19.098 8.424 1.00 90.94 90 GLN A O 1
ATOM 747 N N . PRO A 1 91 ? 2.804 19.232 8.907 1.00 89.62 91 PRO A N 1
ATOM 748 C CA . PRO A 1 91 ? 2.949 20.622 8.483 1.00 89.62 91 PRO A CA 1
ATOM 749 C C . PRO A 1 91 ? 2.910 20.732 6.949 1.00 89.62 91 PRO A C 1
ATOM 751 O O . PRO A 1 91 ? 3.940 20.838 6.282 1.00 89.62 91 PRO A O 1
ATOM 754 N N . LEU A 1 92 ? 1.709 20.656 6.374 1.00 91.00 92 LEU A N 1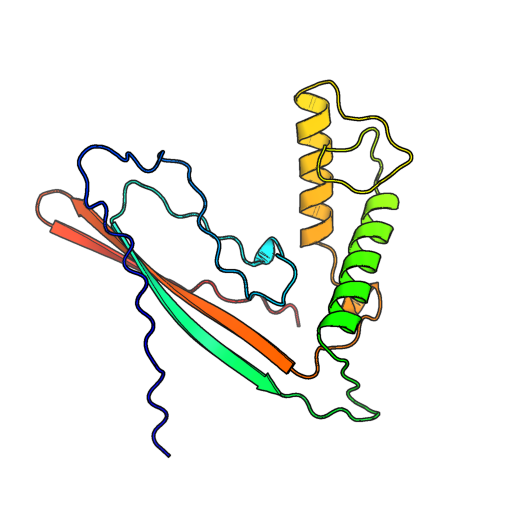
ATOM 755 C CA . LEU A 1 92 ? 1.467 20.806 4.942 1.00 91.00 92 LEU A CA 1
ATOM 756 C C . LEU A 1 92 ? 1.029 22.232 4.618 1.00 91.00 92 LEU A C 1
ATOM 758 O O . LEU A 1 92 ? 0.013 22.706 5.112 1.00 91.00 92 LEU A O 1
ATOM 762 N N . ASN A 1 93 ? 1.758 22.884 3.714 1.00 90.69 93 ASN A N 1
ATOM 763 C CA . ASN A 1 93 ? 1.433 24.241 3.258 1.00 90.69 93 ASN A CA 1
ATOM 764 C C . ASN A 1 93 ? 0.550 24.250 2.000 1.00 90.69 93 ASN A C 1
ATOM 766 O O . ASN A 1 93 ? -0.018 25.275 1.636 1.00 90.69 93 ASN A O 1
ATOM 770 N N . CYS A 1 94 ? 0.469 23.119 1.299 1.00 93.00 94 CYS A N 1
ATOM 771 C CA . CYS A 1 94 ? -0.306 22.963 0.077 1.00 93.00 94 CYS A CA 1
ATOM 772 C C . CYS A 1 94 ? -0.734 21.504 -0.105 1.00 93.00 94 CYS A C 1
ATOM 774 O O . CYS A 1 94 ? -0.151 20.596 0.493 1.00 93.00 94 CYS A O 1
ATOM 776 N N . LYS A 1 95 ? -1.732 21.271 -0.958 1.00 93.06 95 LYS A N 1
ATOM 777 C CA . LYS A 1 95 ? -2.229 19.941 -1.318 1.00 93.06 95 LYS A CA 1
ATOM 778 C C . LYS A 1 95 ? -1.876 19.554 -2.746 1.00 93.06 95 LYS A C 1
ATOM 780 O O . LYS A 1 95 ? -1.759 20.393 -3.642 1.00 93.06 95 LYS A O 1
ATOM 785 N N . LEU A 1 96 ? -1.762 18.249 -2.957 1.00 92.12 96 LEU A N 1
ATOM 786 C CA . LEU A 1 96 ? -1.609 17.659 -4.281 1.00 92.12 96 LEU A CA 1
ATOM 787 C C . LEU A 1 96 ? -2.983 17.416 -4.923 1.00 92.12 96 LEU A C 1
ATOM 789 O O . LEU A 1 96 ? -3.963 17.239 -4.198 1.00 92.12 96 LEU A O 1
ATOM 793 N N . PRO A 1 97 ? -3.070 17.329 -6.264 1.00 89.94 97 PRO A N 1
ATOM 794 C CA . PRO A 1 97 ? -4.340 17.146 -6.976 1.00 89.94 97 PRO A CA 1
ATOM 795 C C . PRO A 1 97 ? -5.162 15.920 -6.553 1.00 89.94 97 PRO A C 1
ATOM 797 O O . PRO A 1 97 ? -6.379 15.916 -6.688 1.00 89.94 97 PRO A O 1
ATOM 800 N N . PHE A 1 98 ? -4.508 14.877 -6.037 1.00 86.94 98 PHE A N 1
ATOM 801 C CA . PHE A 1 98 ? -5.154 13.635 -5.600 1.00 86.94 98 PHE A CA 1
ATOM 802 C C . PHE A 1 98 ? -5.507 13.610 -4.102 1.00 86.94 98 PHE A C 1
ATOM 804 O O . PHE A 1 98 ? -6.079 12.633 -3.618 1.00 86.94 98 PHE A O 1
ATOM 811 N N . MET A 1 99 ? -5.135 14.642 -3.339 1.00 86.69 99 MET A N 1
ATOM 812 C CA . MET A 1 99 ? -5.434 14.728 -1.910 1.00 86.69 99 MET A CA 1
ATOM 813 C C . MET A 1 99 ? -6.841 15.296 -1.701 1.00 86.69 99 MET A C 1
ATOM 815 O O . MET A 1 99 ? -7.201 16.310 -2.291 1.00 86.69 99 MET A O 1
ATOM 819 N N . LYS A 1 100 ? -7.627 14.661 -0.824 1.00 77.31 100 LYS A N 1
ATOM 820 C CA . LYS A 1 100 ? -8.999 15.086 -0.491 1.00 77.31 100 LYS A CA 1
ATOM 821 C C . LYS A 1 100 ? -9.079 16.217 0.550 1.00 77.31 100 LYS A C 1
ATOM 823 O O . LYS A 1 100 ? -10.176 16.561 0.969 1.00 77.31 100 LYS A O 1
ATOM 828 N N . THR A 1 101 ? -7.957 16.781 1.003 1.00 73.75 101 THR A N 1
ATOM 829 C CA . THR A 1 101 ? -7.954 17.848 2.018 1.00 73.75 101 THR A CA 1
ATOM 830 C C . THR A 1 101 ? -8.548 19.138 1.449 1.00 73.75 101 THR A C 1
ATOM 832 O O . THR A 1 101 ? -8.052 19.694 0.467 1.00 73.75 101 THR A O 1
ATOM 835 N N . ASN A 1 102 ? -9.634 19.627 2.049 1.00 67.38 102 ASN A N 1
ATOM 836 C CA . ASN A 1 102 ? -10.404 20.730 1.468 1.00 67.38 102 ASN A CA 1
ATOM 837 C C . ASN A 1 102 ? -9.801 22.112 1.747 1.00 67.38 102 ASN A C 1
ATOM 839 O O . ASN A 1 102 ? -9.925 22.993 0.902 1.00 67.38 102 ASN A O 1
ATOM 843 N N . GLU A 1 103 ? -9.073 22.280 2.849 1.00 84.12 103 GLU A N 1
ATOM 844 C CA . GLU A 1 103 ? -8.690 23.611 3.345 1.00 84.12 103 GLU A CA 1
ATOM 845 C C . GLU A 1 103 ? -7.360 24.143 2.791 1.00 84.12 103 GLU A C 1
ATOM 847 O O . GLU A 1 103 ? -7.133 25.349 2.778 1.00 84.12 103 GLU A O 1
ATOM 852 N N . LEU A 1 104 ? -6.484 23.271 2.281 1.00 90.25 104 LEU A N 1
ATOM 853 C CA . LEU A 1 104 ? -5.183 23.690 1.751 1.00 90.25 104 LEU A CA 1
ATOM 854 C C . LEU A 1 104 ? -5.275 24.130 0.277 1.00 90.25 104 LEU A C 1
ATOM 856 O O . LEU A 1 104 ? -5.990 23.494 -0.510 1.00 90.25 104 LEU A O 1
ATOM 860 N N . PRO A 1 105 ? -4.517 25.161 -0.140 1.00 94.00 105 PRO A N 1
ATOM 861 C CA . PRO A 1 105 ? -4.384 25.522 -1.548 1.00 94.00 105 PRO A CA 1
ATOM 862 C C . PRO A 1 105 ? -3.589 24.455 -2.312 1.00 94.00 105 PRO A C 1
ATOM 864 O O . PRO A 1 105 ? -2.787 23.725 -1.730 1.00 94.00 105 PRO A O 1
ATOM 867 N N . PHE A 1 106 ? -3.779 24.353 -3.629 1.00 95.38 106 PHE A N 1
ATOM 868 C CA . PHE A 1 106 ? -2.957 23.464 -4.457 1.00 95.38 106 PHE A CA 1
ATOM 869 C C . PHE A 1 106 ? -1.494 23.928 -4.498 1.00 95.38 106 PHE A C 1
ATOM 871 O O . PHE A 1 106 ? -1.212 25.125 -4.484 1.00 95.38 106 PHE A O 1
ATOM 878 N N . CYS A 1 107 ? -0.554 22.982 -4.562 1.00 95.12 107 CYS A N 1
ATOM 879 C CA . CYS A 1 107 ? 0.864 23.307 -4.720 1.00 95.12 107 CYS A CA 1
ATOM 880 C C . CYS A 1 107 ? 1.120 23.939 -6.098 1.00 95.12 107 CYS A C 1
ATOM 882 O O . CYS A 1 107 ? 0.826 23.323 -7.121 1.00 95.12 107 CYS A O 1
ATOM 884 N N . LEU A 1 108 ? 1.675 25.156 -6.121 1.00 96.00 108 LEU A N 1
ATOM 885 C CA . LEU A 1 108 ? 1.907 25.921 -7.355 1.00 96.00 108 LEU A CA 1
ATOM 886 C C . LEU A 1 108 ? 3.278 25.657 -7.984 1.00 96.00 108 LEU A C 1
ATOM 888 O O . LEU A 1 108 ? 3.442 25.841 -9.187 1.00 96.00 108 LEU A O 1
ATOM 892 N N . THR A 1 109 ? 4.262 25.241 -7.182 1.00 95.62 109 THR A N 1
ATOM 893 C CA . THR A 1 109 ? 5.636 25.036 -7.654 1.00 95.62 109 THR A CA 1
ATOM 894 C C . THR A 1 109 ? 6.046 23.565 -7.589 1.00 95.62 109 THR A C 1
ATOM 896 O O . THR A 1 109 ? 5.568 22.822 -6.722 1.00 95.62 109 THR A O 1
ATOM 899 N N . PRO A 1 110 ? 6.969 23.117 -8.456 1.00 95.06 110 PRO A N 1
ATOM 900 C CA . PRO A 1 110 ? 7.507 21.762 -8.389 1.00 95.06 110 PRO A CA 1
ATOM 901 C C . PRO A 1 110 ? 8.150 21.424 -7.035 1.00 95.06 110 PRO A C 1
ATOM 903 O O . PRO A 1 110 ? 8.056 20.289 -6.574 1.00 95.06 110 PRO A O 1
ATOM 906 N N . GLU A 1 111 ? 8.794 22.387 -6.378 1.00 95.00 111 GLU A N 1
ATOM 907 C CA . GLU A 1 111 ? 9.493 22.198 -5.100 1.00 95.00 111 GLU A CA 1
ATOM 908 C C . GLU A 1 111 ? 8.505 21.935 -3.961 1.00 95.00 111 GLU A C 1
ATOM 910 O O . GLU A 1 111 ? 8.683 21.001 -3.170 1.00 95.00 111 GLU A O 1
ATOM 915 N N . THR A 1 112 ? 7.429 22.726 -3.904 1.00 94.25 112 THR A N 1
ATOM 916 C CA . THR A 1 112 ? 6.362 22.553 -2.909 1.00 94.25 112 THR A CA 1
ATOM 917 C C . THR A 1 112 ? 5.611 21.246 -3.146 1.00 94.25 112 THR A C 1
ATOM 919 O O . THR A 1 112 ? 5.411 20.481 -2.204 1.00 94.25 112 THR A O 1
ATOM 922 N N . ALA A 1 113 ? 5.316 20.909 -4.405 1.00 94.50 113 ALA A N 1
ATOM 923 C CA . ALA A 1 113 ? 4.698 19.637 -4.766 1.00 94.50 113 ALA A CA 1
ATOM 924 C C . ALA A 1 113 ? 5.562 18.426 -4.364 1.00 94.50 113 ALA A C 1
ATOM 926 O O . ALA A 1 113 ? 5.052 17.491 -3.747 1.00 94.50 113 ALA A O 1
ATOM 927 N N . LYS A 1 114 ? 6.875 18.450 -4.641 1.00 94.69 114 LYS A N 1
ATOM 928 C CA . LYS A 1 114 ? 7.813 17.384 -4.236 1.00 94.69 114 LYS A CA 1
ATOM 929 C C . LYS A 1 114 ? 7.874 17.217 -2.720 1.00 94.69 114 LYS A C 1
ATOM 931 O O . LYS A 1 114 ? 7.887 16.092 -2.224 1.00 94.69 114 LYS A O 1
ATOM 936 N N . THR A 1 115 ? 7.897 18.325 -1.983 1.00 94.38 115 THR A N 1
ATOM 937 C CA . THR A 1 115 ? 7.956 18.307 -0.515 1.00 94.38 115 THR A CA 1
ATOM 938 C C . THR A 1 115 ? 6.674 17.723 0.078 1.00 94.38 115 THR A C 1
ATOM 940 O O . THR A 1 115 ? 6.739 16.785 0.873 1.00 94.38 115 THR A O 1
ATOM 943 N N . THR A 1 116 ? 5.508 18.193 -0.372 1.00 94.19 116 THR A N 1
ATOM 944 C CA . THR A 1 116 ? 4.204 17.648 0.034 1.00 94.19 116 THR A CA 1
ATOM 945 C C . THR A 1 116 ? 4.080 16.173 -0.330 1.00 94.19 116 THR A C 1
ATOM 947 O O . THR A 1 116 ? 3.612 15.377 0.482 1.00 94.19 116 THR A O 1
ATOM 950 N N . GLN A 1 117 ? 4.550 15.773 -1.516 1.00 92.94 117 GLN A N 1
ATOM 951 C CA . GLN A 1 117 ? 4.554 14.372 -1.929 1.00 92.94 117 GLN A CA 1
ATOM 952 C C . GLN A 1 117 ? 5.408 13.531 -0.986 1.00 92.94 117 GLN A C 1
ATOM 954 O O . GLN A 1 117 ? 4.939 12.504 -0.508 1.00 92.94 117 GLN A O 1
ATOM 959 N N . LYS A 1 118 ? 6.624 13.971 -0.655 1.00 92.50 118 LYS A N 1
ATOM 960 C CA . LYS A 1 118 ? 7.485 13.267 0.300 1.00 92.50 118 LYS A CA 1
ATOM 961 C C . LYS A 1 118 ? 6.790 13.077 1.652 1.00 92.50 118 LYS A C 1
ATOM 963 O O . LYS A 1 118 ? 6.755 11.956 2.149 1.00 92.50 118 LYS A O 1
ATOM 968 N N . ILE A 1 119 ? 6.192 14.131 2.208 1.00 92.44 119 ILE A N 1
ATOM 969 C CA . ILE A 1 119 ? 5.467 14.061 3.488 1.00 92.44 119 ILE A CA 1
ATOM 970 C C . ILE A 1 119 ? 4.288 13.085 3.396 1.00 92.44 119 ILE A C 1
ATOM 972 O O . ILE A 1 119 ? 4.114 12.243 4.275 1.00 92.44 119 ILE A O 1
ATOM 976 N N . TYR A 1 120 ? 3.513 13.151 2.311 1.00 91.50 120 TYR A N 1
ATOM 977 C CA . TYR A 1 120 ? 2.402 12.236 2.054 1.00 91.50 120 TYR A CA 1
ATOM 978 C C . TYR A 1 120 ? 2.855 10.768 2.032 1.00 91.50 120 TYR A C 1
ATOM 980 O O . TYR A 1 120 ? 2.282 9.930 2.730 1.00 91.50 120 TYR A O 1
ATOM 988 N N . LEU A 1 121 ? 3.910 10.466 1.266 1.00 89.25 121 LEU A N 1
ATOM 989 C CA . LEU A 1 121 ? 4.480 9.121 1.149 1.00 89.25 121 LEU A CA 1
ATOM 990 C C . LEU A 1 121 ? 4.995 8.618 2.501 1.00 89.25 121 LEU A C 1
ATOM 992 O O . LEU A 1 121 ? 4.693 7.497 2.911 1.00 89.25 121 LEU A O 1
ATOM 996 N N . GLU A 1 122 ? 5.763 9.448 3.206 1.00 90.06 122 GLU A N 1
ATOM 997 C CA . GLU A 1 122 ? 6.310 9.094 4.512 1.00 90.06 122 GLU A CA 1
ATOM 998 C C . GLU A 1 122 ? 5.208 8.816 5.531 1.00 90.06 122 GLU A C 1
ATOM 1000 O O . GLU A 1 122 ? 5.318 7.848 6.283 1.00 90.06 122 GLU A O 1
ATOM 1005 N N . ASN A 1 123 ? 4.136 9.610 5.527 1.00 90.25 123 ASN A N 1
ATOM 1006 C CA . ASN A 1 123 ? 2.994 9.394 6.402 1.00 90.25 123 ASN A CA 1
ATOM 1007 C C . ASN A 1 123 ? 2.351 8.027 6.155 1.00 90.25 123 ASN A C 1
ATOM 1009 O O . ASN A 1 123 ? 2.205 7.241 7.087 1.00 90.25 123 ASN A O 1
ATOM 1013 N N . GLN A 1 124 ? 2.041 7.693 4.900 1.00 86.31 124 GLN A N 1
ATOM 1014 C CA . GLN A 1 124 ? 1.445 6.394 4.576 1.00 86.31 124 GLN A CA 1
ATOM 1015 C C . GLN A 1 124 ? 2.351 5.214 4.941 1.00 86.31 124 GLN A C 1
ATOM 1017 O O . GLN A 1 124 ? 1.875 4.165 5.375 1.00 86.31 124 GLN A O 1
ATOM 1022 N N . MET A 1 125 ? 3.667 5.366 4.781 1.00 85.88 125 MET A N 1
ATOM 1023 C CA . MET A 1 125 ? 4.619 4.295 5.078 1.00 85.88 125 MET A CA 1
ATOM 1024 C C . MET A 1 125 ? 4.820 4.097 6.586 1.00 85.88 125 MET A C 1
ATOM 1026 O O . MET A 1 125 ? 4.872 2.949 7.041 1.00 85.88 125 MET A O 1
ATOM 1030 N N . LYS A 1 126 ? 4.901 5.192 7.352 1.00 89.62 126 LYS A N 1
ATOM 1031 C CA . LYS A 1 126 ? 5.124 5.187 8.809 1.00 89.62 126 LYS A CA 1
ATOM 1032 C C . LYS A 1 126 ? 3.849 4.919 9.610 1.00 89.62 126 LYS A C 1
ATOM 1034 O O . LYS A 1 126 ? 3.939 4.417 10.730 1.00 89.62 126 LYS A O 1
ATOM 1039 N N . THR A 1 127 ? 2.677 5.229 9.062 1.00 90.31 127 THR A N 1
ATOM 1040 C CA . THR A 1 127 ? 1.410 5.003 9.757 1.00 90.31 127 THR A CA 1
ATOM 1041 C C . THR A 1 127 ? 1.073 3.510 9.802 1.00 90.31 127 THR A C 1
ATOM 1043 O O . THR A 1 127 ? 1.026 2.829 8.774 1.00 90.31 127 THR A O 1
ATOM 1046 N N . ASN A 1 128 ? 0.818 2.993 11.006 1.00 90.56 128 ASN A N 1
ATOM 1047 C CA . ASN A 1 128 ? 0.277 1.652 11.231 1.00 90.56 128 ASN A CA 1
ATOM 1048 C C . ASN A 1 128 ? -1.145 1.789 11.799 1.00 90.56 128 ASN A C 1
ATOM 1050 O O . ASN A 1 128 ? -1.285 2.015 13.004 1.00 90.56 128 ASN A O 1
ATOM 1054 N N . PRO A 1 129 ? -2.199 1.630 10.978 1.00 91.88 129 PRO A N 1
ATOM 1055 C CA . PRO A 1 129 ? -3.572 1.860 11.425 1.00 91.88 129 PRO A CA 1
ATOM 1056 C C . PRO A 1 129 ? -4.029 0.974 12.587 1.00 91.88 129 PRO A C 1
ATOM 1058 O O . PRO A 1 129 ? -4.843 1.406 13.400 1.00 91.88 129 PRO A O 1
ATOM 1061 N N . GLN A 1 130 ? -3.487 -0.240 12.707 1.00 90.62 130 GLN A N 1
ATOM 1062 C CA . GLN A 1 130 ? -3.840 -1.152 13.797 1.00 90.62 130 GLN A CA 1
ATOM 1063 C C . GLN A 1 130 ? -3.238 -0.688 15.125 1.00 90.62 130 GLN A C 1
ATOM 1065 O O . GLN A 1 130 ? -3.930 -0.654 16.137 1.00 90.62 130 GLN A O 1
ATOM 1070 N N . LYS A 1 131 ? -1.958 -0.287 15.116 1.00 92.31 131 LYS A N 1
ATOM 1071 C CA . LYS A 1 131 ? -1.243 0.149 16.328 1.00 92.31 131 LYS A CA 1
ATOM 1072 C C . LYS A 1 131 ? -1.559 1.600 16.718 1.00 92.31 131 LYS A C 1
ATOM 1074 O O . LYS A 1 131 ? -1.551 1.923 17.897 1.00 92.31 131 LYS A O 1
ATOM 1079 N N . GLN A 1 132 ? -1.809 2.479 15.748 1.00 94.12 132 GLN A N 1
ATOM 1080 C CA . GLN A 1 132 ? -1.901 3.929 15.978 1.00 94.12 132 GLN A CA 1
ATOM 1081 C C . GLN A 1 132 ? -3.324 4.491 15.927 1.00 94.12 132 GLN A C 1
ATOM 1083 O O . GLN A 1 132 ? -3.544 5.590 16.429 1.00 94.12 132 GLN A O 1
ATOM 1088 N N . CYS A 1 133 ? -4.264 3.774 15.308 1.00 93.62 133 CYS A N 1
ATOM 1089 C CA . CYS A 1 133 ? -5.658 4.202 15.157 1.00 93.62 133 CYS A CA 1
ATOM 1090 C C . CYS A 1 133 ? -6.657 3.124 15.603 1.00 93.62 133 CYS A C 1
ATOM 1092 O O . CYS A 1 133 ? -7.855 3.272 15.376 1.00 93.62 133 CYS A O 1
ATOM 1094 N N . SER A 1 134 ? -6.174 2.036 16.214 1.00 94.62 134 SER A N 1
ATOM 1095 C CA . SER A 1 134 ? -6.995 0.928 16.718 1.00 94.62 134 SER A CA 1
ATOM 1096 C C . SER A 1 134 ? -7.915 0.297 15.664 1.00 94.62 134 SER A C 1
ATOM 1098 O O . SER A 1 134 ? -8.963 -0.259 15.998 1.00 94.62 134 SER A O 1
ATOM 1100 N N . CYS A 1 135 ? -7.540 0.359 14.381 1.00 93.62 135 CYS A N 1
ATOM 1101 C CA . CYS A 1 135 ? -8.285 -0.336 13.339 1.00 93.62 135 CYS A CA 1
ATOM 1102 C C . CYS A 1 135 ? -8.149 -1.848 13.545 1.00 93.62 135 CYS A C 1
ATOM 1104 O O . CYS A 1 135 ? -7.044 -2.388 13.577 1.00 93.62 135 CYS A O 1
ATOM 1106 N N . VAL A 1 136 ? -9.278 -2.541 13.679 1.00 94.62 136 VAL A N 1
ATOM 1107 C CA . VAL A 1 136 ? -9.291 -4.000 13.843 1.00 94.62 136 VAL A CA 1
ATOM 1108 C C . VAL A 1 136 ? -8.869 -4.714 12.558 1.00 94.62 136 VAL A C 1
ATOM 1110 O O . VAL A 1 136 ? -8.916 -4.157 11.458 1.00 94.62 136 VAL A O 1
ATOM 1113 N N . ALA A 1 137 ? -8.471 -5.979 12.682 1.00 92.31 137 ALA A N 1
ATOM 1114 C CA . ALA A 1 137 ? -8.084 -6.785 11.533 1.00 92.31 137 ALA A CA 1
ATOM 1115 C C . ALA A 1 137 ? -9.282 -7.111 10.622 1.00 92.31 137 ALA A C 1
ATOM 1117 O O . ALA A 1 137 ? -10.437 -7.167 11.047 1.00 92.31 137 ALA A O 1
ATOM 1118 N N . ARG A 1 138 ? -8.998 -7.398 9.348 1.00 93.06 138 ARG A N 1
ATOM 1119 C CA . ARG A 1 138 ? -10.003 -7.912 8.406 1.00 93.06 138 ARG A CA 1
ATOM 1120 C C . ARG A 1 138 ? -10.342 -9.364 8.738 1.00 93.06 138 ARG A C 1
ATOM 1122 O O . ARG A 1 138 ? -9.421 -10.163 8.940 1.00 93.06 138 ARG A O 1
ATOM 1129 N N . CYS A 1 139 ? -11.629 -9.718 8.724 1.00 93.38 139 CYS A N 1
ATOM 1130 C CA . CYS A 1 139 ? -12.058 -11.116 8.855 1.00 93.38 139 CYS A CA 1
ATOM 1131 C C . CYS A 1 139 ? -11.618 -11.957 7.660 1.00 93.38 139 CYS A C 1
ATOM 1133 O O . CYS A 1 139 ? -11.264 -13.117 7.819 1.00 93.38 139 CYS A O 1
ATOM 1135 N N . GLN A 1 140 ? -11.581 -11.365 6.469 1.00 91.06 140 GLN A N 1
ATOM 1136 C CA . GLN A 1 140 ? -11.045 -12.005 5.280 1.00 91.06 140 GLN A CA 1
ATOM 1137 C C . GLN A 1 140 ? -10.000 -11.096 4.644 1.00 91.06 140 GLN A C 1
ATOM 1139 O O . GLN A 1 140 ? -10.266 -9.940 4.315 1.00 91.06 140 GLN A O 1
ATOM 1144 N N . GLU A 1 141 ? -8.796 -11.621 4.465 1.00 86.56 141 GLU A N 1
ATOM 1145 C CA . GLU A 1 141 ? -7.684 -10.900 3.861 1.00 86.56 141 GLU A CA 1
ATOM 1146 C C . GLU A 1 141 ? -7.082 -11.758 2.757 1.00 86.56 141 GLU A C 1
ATOM 1148 O O . GLU A 1 141 ? -6.722 -12.907 2.985 1.00 86.56 141 GLU A O 1
ATOM 1153 N N . THR A 1 142 ? -6.975 -11.207 1.551 1.00 83.38 142 THR A N 1
ATOM 1154 C CA . THR A 1 142 ? -6.243 -11.859 0.461 1.00 83.38 142 THR A CA 1
ATOM 1155 C C . THR A 1 142 ? -4.948 -11.107 0.229 1.00 83.38 142 THR A C 1
ATOM 1157 O O . THR A 1 142 ? -4.965 -9.894 0.030 1.00 83.38 142 THR A O 1
ATOM 1160 N N . ILE A 1 143 ? -3.842 -11.840 0.273 1.00 81.00 143 ILE A N 1
ATOM 1161 C CA . ILE A 1 143 ? -2.484 -11.363 0.058 1.00 81.00 143 ILE A CA 1
ATOM 1162 C C . ILE A 1 143 ? -1.978 -11.978 -1.246 1.00 81.00 143 ILE A C 1
ATOM 1164 O O . ILE A 1 143 ? -2.107 -13.183 -1.467 1.00 81.00 143 ILE A O 1
ATOM 1168 N N . PHE A 1 144 ? -1.390 -11.143 -2.097 1.00 80.12 144 PHE A N 1
ATOM 1169 C CA . PHE A 1 144 ? -0.677 -11.575 -3.291 1.00 80.12 144 PHE A CA 1
ATOM 1170 C C . PHE A 1 144 ? 0.821 -11.472 -3.023 1.00 80.12 144 PHE A C 1
ATOM 1172 O O . PHE A 1 144 ? 1.321 -10.394 -2.716 1.00 80.12 144 PHE A O 1
ATOM 1179 N N . ASN A 1 145 ? 1.521 -12.597 -3.121 1.00 82.44 145 ASN A N 1
ATOM 1180 C CA . ASN A 1 145 ? 2.966 -12.672 -2.959 1.00 82.44 145 ASN A CA 1
ATOM 1181 C C . ASN A 1 145 ? 3.599 -12.803 -4.351 1.00 82.44 145 ASN A C 1
ATOM 1183 O O . ASN A 1 145 ? 3.456 -13.866 -4.970 1.00 82.44 145 ASN A O 1
ATOM 1187 N N . PRO A 1 146 ? 4.248 -11.746 -4.869 1.00 82.75 146 PRO A N 1
ATOM 1188 C CA . PRO A 1 146 ? 4.910 -11.802 -6.159 1.00 82.75 146 PRO A CA 1
ATOM 1189 C C . PRO A 1 146 ? 6.281 -12.479 -6.038 1.00 82.75 146 PRO A C 1
ATOM 1191 O O . PRO A 1 146 ? 7.099 -12.140 -5.177 1.00 82.75 146 PRO A O 1
ATOM 1194 N N . PHE A 1 147 ? 6.538 -13.403 -6.955 1.00 84.19 147 PHE A N 1
ATOM 1195 C CA . PHE A 1 147 ? 7.838 -13.986 -7.248 1.00 84.19 147 PHE A CA 1
ATOM 1196 C C . PHE A 1 147 ? 8.291 -13.440 -8.594 1.00 84.19 147 PHE A C 1
ATOM 1198 O O . PHE A 1 147 ? 7.670 -13.696 -9.626 1.00 84.19 147 PHE A O 1
ATOM 1205 N N . ILE A 1 148 ? 9.354 -12.645 -8.576 1.00 83.25 148 ILE A N 1
ATOM 1206 C CA . ILE A 1 148 ? 9.831 -11.932 -9.754 1.00 83.25 148 ILE A CA 1
ATOM 1207 C C . ILE A 1 148 ? 11.074 -12.644 -10.267 1.00 83.25 148 ILE A C 1
ATOM 1209 O O . ILE A 1 148 ? 12.030 -12.872 -9.524 1.00 83.25 148 ILE A O 1
ATOM 1213 N N . THR A 1 149 ? 11.044 -13.001 -11.546 1.00 85.88 149 THR A N 1
ATOM 1214 C CA . THR A 1 149 ? 12.198 -13.500 -12.290 1.00 85.88 149 THR A CA 1
ATOM 1215 C C . THR A 1 149 ? 12.558 -12.477 -13.355 1.00 85.88 149 THR A C 1
ATOM 1217 O O . THR A 1 149 ? 11.736 -12.177 -14.213 1.00 85.88 149 THR A O 1
ATOM 1220 N N . GLN A 1 150 ? 13.778 -11.957 -13.306 1.00 86.88 150 GLN A N 1
ATOM 1221 C CA . GLN A 1 150 ? 14.327 -11.046 -14.307 1.00 86.88 150 GLN A CA 1
ATOM 1222 C C . GLN A 1 150 ? 15.414 -11.756 -15.109 1.00 86.88 150 GLN A C 1
ATOM 1224 O O . GLN A 1 150 ? 16.313 -12.352 -14.513 1.00 86.88 150 GLN A O 1
ATOM 1229 N N . SER A 1 151 ? 15.347 -11.686 -16.436 1.00 87.12 151 SER A N 1
ATOM 1230 C CA . SER A 1 151 ? 16.373 -12.164 -17.361 1.00 87.12 151 SER A CA 1
ATOM 1231 C C . SER A 1 151 ? 16.983 -11.024 -18.169 1.00 87.12 151 SER A C 1
ATOM 1233 O O . SER A 1 151 ? 16.280 -10.145 -18.658 1.00 87.12 151 SER A O 1
ATOM 1235 N N . ILE A 1 152 ? 18.305 -11.060 -18.334 1.00 88.38 152 ILE A N 1
ATOM 1236 C CA . ILE A 1 152 ? 19.038 -10.193 -19.264 1.00 88.38 152 ILE A CA 1
ATOM 1237 C C . ILE A 1 152 ? 20.026 -11.031 -20.076 1.00 88.38 152 ILE A C 1
ATOM 1239 O O . ILE A 1 152 ? 20.630 -11.977 -19.559 1.00 88.38 152 ILE A O 1
ATOM 1243 N N . LEU A 1 153 ? 20.168 -10.693 -21.356 1.00 85.31 153 LEU A N 1
ATOM 1244 C CA . LEU A 1 153 ? 21.186 -11.254 -22.239 1.00 85.31 153 LEU A CA 1
ATOM 1245 C C . LEU A 1 153 ? 22.479 -10.454 -22.066 1.00 85.31 153 LEU A C 1
ATOM 1247 O O . LEU A 1 153 ? 22.519 -9.265 -22.372 1.00 85.31 153 LEU A O 1
ATOM 1251 N N . TYR A 1 154 ? 23.530 -11.110 -21.580 1.00 83.81 154 TYR A N 1
ATOM 1252 C CA . TYR A 1 154 ? 24.865 -10.534 -21.456 1.00 83.81 154 TYR A CA 1
ATOM 1253 C C . TYR A 1 154 ? 25.878 -11.489 -22.081 1.00 83.81 154 TYR A C 1
ATOM 1255 O O . TYR A 1 154 ? 26.010 -12.624 -21.628 1.00 83.81 154 TYR A O 1
ATOM 1263 N N . ASP A 1 155 ? 26.560 -11.040 -23.137 1.00 84.81 155 ASP A N 1
ATOM 1264 C CA . ASP A 1 155 ? 27.605 -11.807 -23.833 1.00 84.81 155 ASP A CA 1
ATOM 1265 C C . ASP A 1 155 ? 27.173 -13.247 -24.190 1.00 84.81 155 ASP A C 1
ATOM 1267 O O . ASP A 1 155 ? 27.779 -14.244 -23.798 1.00 84.81 155 ASP A O 1
ATOM 1271 N N . SER A 1 156 ? 26.027 -13.366 -24.872 1.00 84.81 156 SER A N 1
ATOM 1272 C CA . SER A 1 156 ? 25.399 -14.645 -25.258 1.00 84.81 156 SER A CA 1
ATOM 1273 C C . SER A 1 156 ? 24.987 -15.569 -24.097 1.00 84.81 156 SER A C 1
ATOM 1275 O O . SER A 1 156 ? 24.575 -16.706 -24.327 1.00 84.81 156 SER A O 1
ATOM 1277 N N . ARG A 1 157 ? 25.038 -15.097 -22.843 1.00 84.94 157 ARG A N 1
ATOM 1278 C CA . ARG A 1 157 ? 24.550 -15.811 -21.654 1.00 84.94 157 ARG A CA 1
ATOM 1279 C C . ARG A 1 157 ? 23.286 -15.151 -21.115 1.00 84.94 157 ARG A C 1
ATOM 1281 O O . ARG A 1 157 ? 23.172 -13.929 -21.071 1.00 84.94 157 ARG A O 1
ATOM 1288 N N . VAL A 1 158 ? 22.338 -15.969 -20.659 1.00 84.88 158 VAL A N 1
ATOM 1289 C CA . VAL A 1 158 ? 21.129 -15.486 -19.977 1.00 84.88 158 VAL A CA 1
ATOM 1290 C C . VAL A 1 158 ? 21.395 -15.453 -18.476 1.00 84.88 158 VAL A C 1
ATOM 1292 O O . VAL A 1 158 ? 21.492 -16.502 -17.837 1.00 84.88 158 VAL A O 1
ATOM 1295 N N . LEU A 1 159 ? 21.484 -14.256 -17.901 1.00 85.81 159 LEU A N 1
ATOM 1296 C CA . LEU A 1 159 ? 21.530 -14.072 -16.451 1.00 85.81 159 LEU A CA 1
ATOM 1297 C C . LEU A 1 159 ? 20.101 -14.021 -15.914 1.00 85.81 159 LEU A C 1
ATOM 1299 O O . LEU A 1 159 ? 19.287 -13.266 -16.439 1.00 85.81 159 LEU A O 1
ATOM 1303 N N . LYS A 1 160 ? 19.794 -14.821 -14.884 1.00 86.88 160 LYS A N 1
ATOM 1304 C CA . LYS A 1 160 ? 18.468 -14.870 -14.247 1.00 86.88 160 LYS A CA 1
ATOM 1305 C C . LYS A 1 160 ? 18.559 -14.485 -12.777 1.00 86.88 160 LYS A C 1
ATOM 1307 O O . LYS A 1 160 ? 19.228 -15.163 -12.001 1.00 86.88 160 LYS A O 1
ATOM 1312 N N . PHE A 1 161 ? 17.820 -13.456 -12.389 1.00 83.38 161 PHE A N 1
ATOM 1313 C CA . PHE A 1 161 ? 17.674 -13.011 -11.007 1.00 83.38 161 PHE A CA 1
ATOM 1314 C C . PHE A 1 161 ? 16.284 -13.387 -10.512 1.00 83.38 161 PHE A C 1
ATOM 1316 O O . PHE A 1 161 ? 15.293 -13.109 -11.184 1.00 83.38 161 PHE A O 1
ATOM 1323 N N . LYS A 1 162 ? 16.204 -14.032 -9.347 1.00 84.06 162 LYS A N 1
ATOM 1324 C CA . LYS A 1 162 ? 14.936 -14.415 -8.720 1.00 84.06 162 LYS A CA 1
ATOM 1325 C C . LYS A 1 162 ? 14.842 -13.800 -7.338 1.00 84.06 162 LYS A C 1
ATOM 1327 O O . LYS A 1 162 ? 15.746 -13.987 -6.529 1.00 84.06 162 LYS A O 1
ATOM 1332 N N . TYR A 1 163 ? 13.747 -13.107 -7.064 1.00 81.62 163 TYR A N 1
ATOM 1333 C CA . TYR A 1 163 ? 13.487 -12.535 -5.749 1.00 81.62 163 TYR A CA 1
ATOM 1334 C C . TYR A 1 163 ? 11.990 -12.518 -5.436 1.00 81.6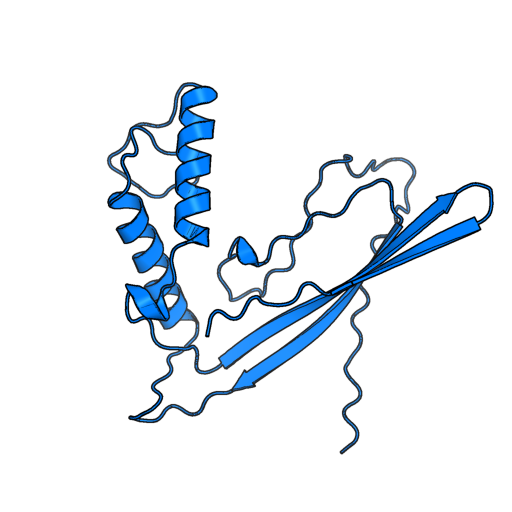2 163 TYR A C 1
ATOM 1336 O O . TYR A 1 163 ? 11.139 -12.455 -6.323 1.00 81.62 163 TYR A O 1
ATOM 1344 N N . SER A 1 164 ? 11.673 -12.589 -4.146 1.00 76.75 164 SER A N 1
ATOM 1345 C CA . SER A 1 164 ? 10.317 -12.443 -3.620 1.00 76.75 164 SER A CA 1
ATOM 1346 C C . SER A 1 164 ? 10.221 -11.157 -2.820 1.00 76.75 164 SER A C 1
ATOM 1348 O O . SER A 1 164 ? 11.126 -10.841 -2.044 1.00 76.75 164 SER A O 1
ATOM 1350 N N . ILE A 1 165 ? 9.105 -10.449 -2.944 1.00 69.06 165 ILE A N 1
ATOM 1351 C CA . ILE A 1 165 ? 8.851 -9.267 -2.122 1.00 69.06 165 ILE A CA 1
ATOM 1352 C C . ILE A 1 165 ? 8.221 -9.746 -0.820 1.00 69.06 165 ILE A C 1
ATOM 1354 O O . ILE A 1 165 ? 7.023 -10.014 -0.748 1.00 69.06 165 ILE A O 1
ATOM 1358 N N . GLY A 1 166 ? 9.060 -9.942 0.195 1.00 54.62 166 GLY A N 1
ATOM 1359 C CA . GLY A 1 166 ? 8.602 -10.312 1.528 1.00 54.62 166 GLY A CA 1
ATOM 1360 C C . GLY A 1 166 ? 7.837 -9.161 2.179 1.00 54.62 166 GLY A C 1
ATOM 1361 O O . GLY A 1 166 ? 8.258 -8.006 2.113 1.00 54.62 166 GLY A O 1
ATOM 1362 N N . LYS A 1 167 ? 6.728 -9.475 2.856 1.00 48.81 167 LYS A N 1
ATOM 1363 C CA . LYS A 1 167 ? 6.127 -8.551 3.820 1.00 48.81 167 LYS A CA 1
ATOM 1364 C C . LYS A 1 167 ? 7.108 -8.365 4.983 1.00 48.81 167 LYS A C 1
ATOM 1366 O O . LYS A 1 167 ? 7.399 -9.327 5.692 1.00 48.81 167 LYS A O 1
ATOM 1371 N N . ILE A 1 168 ? 7.564 -7.134 5.216 1.00 35.28 168 ILE A N 1
ATOM 1372 C CA . ILE A 1 168 ? 8.059 -6.727 6.537 1.00 35.28 168 ILE A CA 1
ATOM 1373 C C . ILE A 1 168 ? 6.821 -6.699 7.437 1.00 35.28 168 ILE A C 1
ATOM 1375 O O . ILE A 1 168 ? 6.054 -5.738 7.442 1.00 35.28 168 ILE A O 1
ATOM 1379 N N . PHE A 1 169 ? 6.544 -7.816 8.104 1.00 35.44 169 PHE A N 1
ATOM 1380 C CA . PHE A 1 169 ? 5.603 -7.831 9.213 1.00 35.44 169 PHE A CA 1
ATOM 1381 C C . PHE A 1 169 ? 6.341 -7.256 10.420 1.00 35.44 169 PHE A C 1
ATOM 1383 O O . PHE A 1 169 ? 7.149 -7.952 11.034 1.00 35.44 169 PHE A O 1
ATOM 1390 N N . ASP A 1 170 ? 6.085 -5.989 10.744 1.00 31.36 170 ASP A N 1
ATOM 1391 C CA . ASP A 1 170 ? 6.459 -5.444 12.047 1.00 31.36 170 ASP A CA 1
ATOM 1392 C C . ASP A 1 170 ? 5.699 -6.238 13.119 1.00 31.36 170 ASP A C 1
ATOM 1394 O O . ASP A 1 170 ? 4.478 -6.092 13.249 1.00 31.36 170 ASP A O 1
ATOM 1398 N N . LYS A 1 171 ? 6.416 -7.105 13.847 1.00 28.31 171 LYS A N 1
ATOM 1399 C CA . LYS A 1 171 ? 5.940 -7.686 15.111 1.00 28.31 171 LYS A CA 1
ATOM 1400 C C . LYS A 1 171 ? 5.556 -6.555 16.070 1.00 28.31 171 LYS A C 1
ATOM 1402 O O . LYS A 1 171 ? 6.272 -5.535 16.146 1.00 28.31 171 LYS A O 1
#

Radius of gyration: 20.11 Å; chains: 1; bounding box: 43×59×55 Å

Organism: Strigamia maritima (NCBI:txid126957)

InterPro domains:
  IPR001873 Epithelial sodium channel [PF00858] (32-152)

Foldseek 3Di:
DDDDFDKDKDQPDPPDPPDDPDQFDWDDDDDPLADDACLRGDGDGPQWRKIKIKGKDKDAADADPVAHADARVQLRVLLVVQLLVLLVPDPQQADDPPDPDDPHHHDPDPVSVVVSVVSSNCSSVPDDSCVRVVRGHHSMDMDIKIWMWTWHQDPNDIDIDIDISDDPPDD

pLDDT: mean 76.9, std 19.81, range [26.86, 96.0]

Sequence (171 aa):
MQFSPKRNNLWIANNDGARNCYKQHAHFVVPETQFFHMKQLFYIRSEYETAIEMSRQTFIRVNTPNSPCKPTNEVSACEQNCYATKLEQQPLNCKLPFMKTNELPFCLTPETAKTTQKIYLENQMKTNPQKQCSCVARCQETIFNPFITQSILYDSRVLKFKYSIGKIFDK

Secondary structure (DSSP, 8-state):
-------EEE------TT----TTPPP----TTS---GGG-----TTSEEEEEEEEEEEEPPPBTTB-EE-HHHHHHHHHHHHHHHHHTS--SSB-TT---SSSPBP-SHHHHHHHHHHHHHHHHH--HHHHS-PPEESEEEEEEEEEEEEEEETTEEEEEEEE-------